Protein AF-A0A482PLZ9-F1 (afdb_monomer_lite)

pLDDT: mean 87.69, std 12.84, range [43.09, 97.81]

Foldseek 3Di:
DFDKDAPDPVLQCVVCALHKRWDKDFDPVQWDQDDPVSNIIGGGPPGDIDTPDIDDNNVPPPRDPVDPPPDD

Sequence (72 aa):
MLPEYTSDLSVADRFSREHYLIVVKVKAKYITRGSVTESGWVIDKTAPVEPLAIIDRTFGMKENISMVNASK

Structure (mmCIF, N/CA/C/O backbone):
data_AF-A0A482PLZ9-F1
#
_entry.id   AF-A0A482PLZ9-F1
#
loop_
_atom_site.group_PDB
_atom_site.id
_atom_site.type_symbol
_atom_site.label_atom_id
_atom_site.label_alt_id
_atom_site.label_comp_id
_atom_site.label_asym_id
_atom_site.label_entity_id
_atom_site.label_seq_id
_atom_site.pdbx_PDB_ins_code
_atom_site.Cartn_x
_atom_site.Cartn_y
_atom_site.Cartn_z
_atom_site.occupancy
_atom_site.B_iso_or_equiv
_atom_site.auth_seq_id
_atom_site.auth_comp_id
_atom_site.auth_asym_id
_atom_site.auth_atom_id
_atom_site.pdbx_PDB_model_num
ATOM 1 N N . MET A 1 1 ? 8.322 -2.669 13.359 1.00 63.56 1 MET A N 1
ATOM 2 C CA . MET A 1 1 ? 7.593 -1.799 12.417 1.00 63.56 1 MET A CA 1
ATOM 3 C C . MET A 1 1 ? 6.263 -2.438 12.034 1.00 63.56 1 MET A C 1
ATOM 5 O O . MET A 1 1 ? 6.223 -3.650 11.799 1.00 63.56 1 MET A O 1
ATOM 9 N N . LEU A 1 2 ? 5.188 -1.648 12.067 1.00 78.75 2 LEU A N 1
ATOM 10 C CA . LEU A 1 2 ? 3.869 -2.007 11.541 1.00 78.75 2 LEU A CA 1
ATOM 11 C C . LEU A 1 2 ? 3.803 -1.615 10.055 1.00 78.75 2 LEU A C 1
ATOM 13 O O . LEU A 1 2 ? 4.468 -0.651 9.683 1.00 78.75 2 LEU A O 1
ATOM 17 N N . PRO A 1 3 ? 3.068 -2.355 9.211 1.00 86.31 3 PRO A N 1
ATOM 18 C CA . PRO A 1 3 ? 2.918 -1.991 7.810 1.00 86.31 3 PRO A CA 1
ATOM 19 C C . PRO A 1 3 ? 2.160 -0.667 7.679 1.00 86.31 3 PRO A C 1
ATOM 21 O O . PRO A 1 3 ? 1.157 -0.432 8.362 1.00 86.31 3 PRO A O 1
ATOM 24 N N . GLU A 1 4 ? 2.653 0.179 6.784 1.00 90.31 4 GLU A N 1
ATOM 25 C CA . GLU A 1 4 ? 2.075 1.478 6.480 1.00 90.31 4 GLU A CA 1
ATOM 26 C C . GLU A 1 4 ? 1.578 1.514 5.034 1.00 90.31 4 GLU A C 1
ATOM 28 O O . GLU A 1 4 ? 2.219 1.004 4.116 1.00 90.31 4 GLU A O 1
ATOM 33 N N . TYR A 1 5 ? 0.396 2.094 4.863 1.00 93.94 5 TYR A N 1
ATOM 34 C CA . TYR A 1 5 ? -0.355 2.180 3.620 1.00 93.94 5 TYR A CA 1
ATOM 35 C C . TYR A 1 5 ? -0.652 3.644 3.319 1.00 93.94 5 TYR A C 1
ATOM 37 O O . TYR A 1 5 ? -0.604 4.491 4.205 1.00 93.94 5 TYR A O 1
ATOM 45 N N . THR A 1 6 ? -1.027 3.952 2.084 1.00 95.25 6 THR A N 1
ATOM 46 C CA . THR A 1 6 ? -1.422 5.306 1.691 1.00 95.25 6 THR A CA 1
ATOM 47 C C . THR A 1 6 ? -2.724 5.271 0.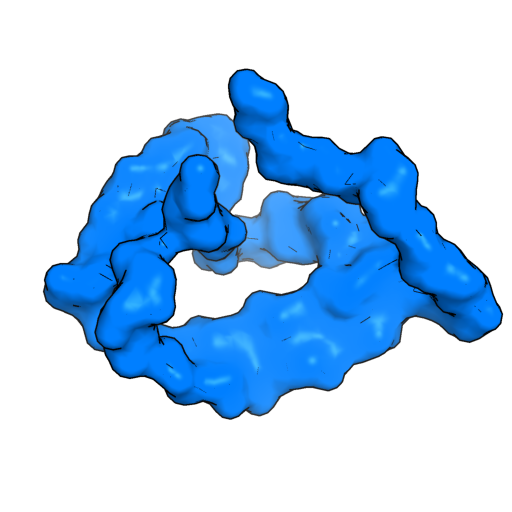905 1.00 95.25 6 THR A C 1
ATOM 49 O O . THR A 1 6 ? -3.012 4.307 0.194 1.00 95.25 6 THR A O 1
ATOM 52 N N . SER A 1 7 ? -3.519 6.329 1.042 1.00 93.50 7 SER A N 1
ATOM 53 C CA . SER A 1 7 ? -4.647 6.610 0.147 1.00 93.50 7 SER A CA 1
ATOM 54 C C . SER A 1 7 ? -4.277 7.597 -0.967 1.00 93.50 7 SER A C 1
ATOM 56 O O . SER A 1 7 ? -5.128 7.929 -1.788 1.00 93.50 7 SER A O 1
ATOM 58 N N . ASP A 1 8 ? -3.039 8.100 -0.981 1.00 95.12 8 ASP A N 1
ATOM 59 C CA . ASP A 1 8 ? -2.540 9.032 -1.987 1.00 95.12 8 ASP A CA 1
ATOM 60 C C . ASP A 1 8 ? -1.943 8.266 -3.176 1.00 95.12 8 ASP A C 1
ATOM 62 O O . ASP A 1 8 ? -1.000 7.484 -3.035 1.00 95.12 8 A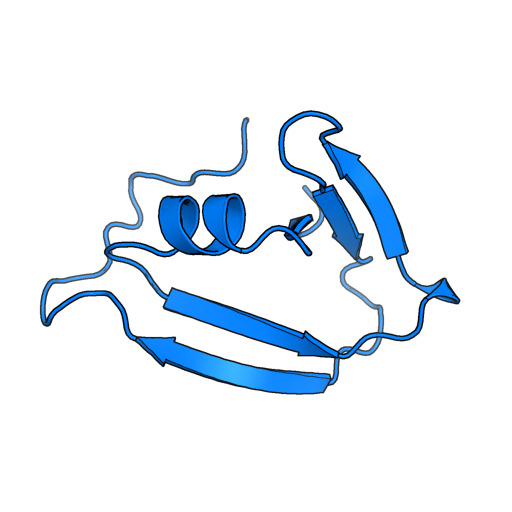SP A O 1
ATOM 66 N N . LEU A 1 9 ? -2.498 8.497 -4.368 1.00 95.62 9 LEU A N 1
ATOM 67 C CA . LEU A 1 9 ? -2.074 7.817 -5.591 1.00 95.62 9 LEU A CA 1
ATOM 68 C C . LEU A 1 9 ? -0.637 8.160 -5.998 1.00 95.62 9 LEU A C 1
ATOM 70 O O . LEU A 1 9 ? 0.049 7.301 -6.541 1.00 95.62 9 LEU A O 1
ATOM 74 N N . SER A 1 10 ? -0.167 9.382 -5.735 1.00 95.50 10 SER A N 1
ATOM 75 C CA . SER A 1 10 ? 1.198 9.801 -6.076 1.00 95.50 10 SER A CA 1
ATOM 76 C C . SER A 1 10 ? 2.234 9.120 -5.182 1.00 95.50 10 SER A C 1
ATOM 78 O O . SER A 1 10 ? 3.296 8.709 -5.649 1.00 95.50 10 SER A O 1
ATOM 80 N N . VAL A 1 11 ? 1.892 8.926 -3.906 1.00 93.88 11 VAL A N 1
ATOM 81 C CA . VAL A 1 11 ? 2.701 8.163 -2.954 1.00 93.88 11 VAL A CA 1
ATOM 82 C C . VAL A 1 11 ? 2.706 6.694 -3.372 1.00 93.88 11 VAL A C 1
ATOM 84 O O . VAL A 1 11 ? 3.776 6.116 -3.552 1.00 93.88 11 VAL A O 1
ATOM 87 N N . ALA A 1 12 ? 1.536 6.101 -3.622 1.00 95.00 12 ALA A N 1
ATOM 88 C CA . ALA A 1 12 ? 1.447 4.721 -4.094 1.00 95.00 12 ALA A CA 1
ATOM 89 C C . ALA A 1 12 ? 2.262 4.504 -5.379 1.00 95.00 12 ALA A C 1
ATOM 91 O O . ALA A 1 12 ? 3.013 3.531 -5.465 1.00 95.00 12 ALA A O 1
ATOM 92 N N . ASP A 1 13 ? 2.172 5.421 -6.348 1.00 94.94 13 ASP A N 1
ATOM 93 C CA . ASP A 1 13 ? 2.936 5.354 -7.592 1.00 94.94 13 ASP A CA 1
ATOM 94 C C . ASP A 1 13 ? 4.446 5.389 -7.336 1.00 94.94 13 ASP A C 1
ATOM 96 O O . ASP A 1 13 ? 5.157 4.497 -7.801 1.00 94.94 13 ASP A O 1
ATOM 100 N N . ARG A 1 14 ? 4.919 6.363 -6.547 1.00 92.75 14 ARG A N 1
ATOM 101 C CA . ARG A 1 14 ? 6.342 6.554 -6.237 1.00 92.75 14 ARG A CA 1
ATOM 102 C C . ARG A 1 14 ? 6.951 5.356 -5.517 1.00 92.75 14 ARG A C 1
ATOM 104 O O . ARG A 1 14 ? 8.042 4.931 -5.875 1.00 92.75 14 ARG A O 1
ATOM 111 N N . PHE A 1 15 ? 6.265 4.831 -4.503 1.00 90.75 15 PHE A N 1
ATOM 112 C CA . PHE A 1 15 ? 6.802 3.775 -3.640 1.00 90.75 15 PHE A CA 1
ATOM 113 C C . PHE A 1 15 ? 6.707 2.374 -4.247 1.00 90.75 15 PHE A C 1
ATOM 115 O O . PHE A 1 15 ? 7.492 1.508 -3.871 1.00 90.75 15 PHE A O 1
ATOM 122 N N . SER A 1 16 ? 5.768 2.144 -5.170 1.00 93.62 16 SER A N 1
ATOM 123 C CA . SER A 1 16 ? 5.614 0.843 -5.836 1.00 93.62 16 SER A CA 1
ATOM 124 C C . SER A 1 16 ? 6.281 0.758 -7.208 1.00 93.62 16 SER A C 1
ATOM 126 O O . SER A 1 16 ? 6.310 -0.317 -7.801 1.00 93.62 16 SER A O 1
ATOM 128 N N . ARG A 1 17 ? 6.792 1.866 -7.755 1.00 93.19 17 ARG A N 1
ATOM 129 C CA . ARG A 1 17 ? 7.521 1.864 -9.029 1.00 93.19 17 ARG A CA 1
ATOM 130 C C . ARG A 1 17 ? 8.758 0.968 -8.918 1.00 93.19 17 ARG A C 1
ATOM 132 O O . ARG A 1 17 ? 9.511 1.123 -7.970 1.00 93.19 17 ARG A O 1
ATOM 139 N N . GLU A 1 18 ? 8.959 0.065 -9.883 1.00 93.19 18 GLU A N 1
ATOM 140 C CA . GLU A 1 18 ? 10.035 -0.953 -9.874 1.00 93.19 18 GLU A CA 1
ATOM 141 C C . GLU A 1 18 ? 9.891 -2.021 -8.764 1.00 93.19 18 GLU A C 1
ATOM 143 O O . GLU A 1 18 ? 10.793 -2.829 -8.544 1.00 93.19 18 GLU A O 1
ATOM 148 N N . HIS A 1 19 ? 8.720 -2.080 -8.119 1.00 93.44 19 HIS A N 1
ATOM 149 C CA . HIS A 1 19 ? 8.354 -3.026 -7.060 1.00 93.44 19 HIS A CA 1
ATOM 150 C C . HIS A 1 19 ? 6.934 -3.584 -7.290 1.00 93.44 19 HIS A C 1
ATOM 152 O O . HIS A 1 19 ? 6.395 -3.524 -8.394 1.00 93.44 19 HIS A O 1
ATOM 158 N N . TYR A 1 20 ? 6.305 -4.132 -6.248 1.00 94.12 20 TYR A N 1
ATOM 159 C CA . TYR A 1 20 ? 4.890 -4.498 -6.261 1.00 94.12 20 TYR A CA 1
ATOM 160 C C . TYR A 1 20 ? 4.014 -3.384 -5.680 1.00 94.12 20 TYR A C 1
ATOM 162 O O . TYR A 1 20 ? 4.361 -2.751 -4.682 1.00 94.12 20 TYR A O 1
ATOM 170 N N . LEU A 1 21 ? 2.829 -3.193 -6.261 1.00 95.69 21 LEU A N 1
ATOM 171 C CA . LEU A 1 21 ? 1.737 -2.442 -5.642 1.00 95.69 21 LEU A CA 1
ATOM 172 C C . LEU A 1 21 ? 0.709 -3.427 -5.082 1.00 95.69 21 LEU A C 1
ATOM 174 O O . LEU A 1 21 ? 0.161 -4.247 -5.819 1.00 95.69 21 LEU A O 1
ATOM 178 N N . ILE A 1 22 ? 0.422 -3.318 -3.786 1.00 95.62 22 ILE A N 1
ATOM 179 C CA . ILE A 1 22 ? -0.611 -4.109 -3.114 1.00 95.62 22 ILE A CA 1
ATOM 180 C C . ILE A 1 22 ? -1.765 -3.184 -2.741 1.00 95.62 22 ILE A C 1
ATOM 182 O O . ILE A 1 22 ? -1.572 -2.188 -2.045 1.00 95.62 22 ILE A O 1
ATOM 186 N N . VAL A 1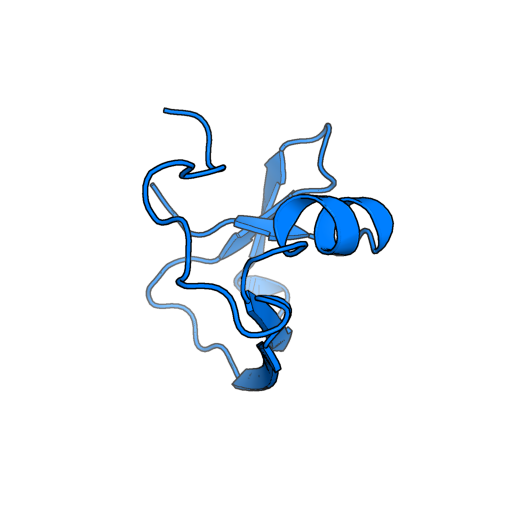 23 ? -2.973 -3.533 -3.180 1.00 96.81 23 VAL A N 1
ATOM 187 C CA . VAL A 1 23 ? -4.204 -2.823 -2.819 1.00 96.81 23 VAL A CA 1
ATOM 188 C C . VAL A 1 23 ? -4.990 -3.694 -1.855 1.00 96.81 23 VAL A C 1
ATOM 190 O O . VAL A 1 23 ? -5.289 -4.851 -2.153 1.00 96.81 23 VAL A O 1
ATOM 193 N N . VAL A 1 24 ? -5.338 -3.133 -0.701 1.00 96.44 24 VAL A N 1
ATOM 194 C CA . VAL A 1 24 ? -6.089 -3.831 0.344 1.00 96.44 24 VAL A CA 1
ATOM 195 C C . VAL A 1 24 ? -7.361 -3.079 0.690 1.00 96.44 24 VAL A C 1
ATOM 197 O O . VAL A 1 24 ? -7.438 -1.855 0.588 1.00 96.44 24 VAL A O 1
ATOM 200 N N . LYS A 1 25 ? -8.352 -3.822 1.165 1.00 96.44 25 LYS A N 1
ATOM 201 C CA . LYS A 1 25 ? -9.539 -3.298 1.824 1.00 96.44 25 LYS A CA 1
ATOM 202 C C . LYS A 1 25 ? -9.500 -3.688 3.291 1.00 96.44 25 LYS A C 1
ATOM 204 O O . LYS A 1 25 ? -9.259 -4.839 3.649 1.00 96.44 25 LYS A O 1
ATOM 209 N N . VAL A 1 26 ? -9.743 -2.710 4.152 1.00 95.75 26 VAL A N 1
ATOM 210 C CA . VAL A 1 26 ? -9.694 -2.864 5.607 1.00 95.75 26 VAL A CA 1
ATOM 211 C C . VAL A 1 26 ? -10.822 -2.055 6.239 1.00 95.75 26 VAL A C 1
ATOM 213 O O . VAL A 1 26 ? -11.246 -1.030 5.703 1.00 95.75 26 VAL A O 1
ATOM 216 N N . LYS A 1 27 ? -11.349 -2.509 7.382 1.00 95.25 27 LYS A N 1
ATOM 217 C CA . LYS A 1 27 ? -12.335 -1.717 8.135 1.00 95.25 27 LYS A CA 1
ATOM 218 C C . LYS A 1 27 ? -11.633 -0.545 8.820 1.00 95.25 27 LYS A C 1
ATOM 220 O O . LYS A 1 27 ? -10.605 -0.742 9.459 1.00 95.25 27 LYS A O 1
ATOM 225 N N . ALA A 1 28 ? -12.254 0.634 8.796 1.00 92.75 28 ALA A N 1
ATOM 226 C CA . ALA A 1 28 ? -11.694 1.859 9.377 1.00 92.75 28 ALA A CA 1
ATOM 227 C C . ALA A 1 28 ? -11.316 1.743 10.871 1.00 92.75 28 ALA A C 1
ATOM 229 O O . ALA A 1 28 ? -10.402 2.408 11.335 1.00 92.75 28 ALA A O 1
ATOM 230 N N . LYS A 1 29 ? -11.967 0.853 11.631 1.00 93.94 29 LYS A N 1
ATOM 231 C CA . LYS A 1 29 ? -11.626 0.604 13.044 1.00 93.94 29 LYS A CA 1
ATOM 232 C C . LYS A 1 29 ? -10.250 -0.044 13.273 1.00 93.94 29 LYS A C 1
ATOM 234 O O . LYS A 1 29 ? -9.854 -0.194 14.421 1.00 93.94 29 LYS A O 1
ATOM 239 N N . TYR A 1 30 ? -9.574 -0.486 12.212 1.00 93.81 30 TYR A N 1
ATOM 240 C CA . TYR A 1 30 ? -8.260 -1.130 12.276 1.00 93.81 30 TYR A CA 1
ATOM 241 C C . TYR A 1 30 ? -7.116 -0.249 11.748 1.00 93.81 30 TYR A C 1
ATOM 243 O O . TYR A 1 30 ? -5.985 -0.728 11.694 1.00 93.81 30 TYR A O 1
ATOM 251 N N . ILE A 1 31 ? -7.392 0.997 11.337 1.00 92.44 31 ILE A N 1
ATOM 252 C CA . ILE A 1 31 ? -6.369 1.935 10.852 1.00 92.44 31 ILE A CA 1
ATOM 253 C C . ILE A 1 31 ? -6.108 3.038 11.875 1.00 92.44 31 ILE A C 1
ATOM 255 O O . ILE A 1 31 ? -7.035 3.599 12.458 1.00 92.44 31 ILE A O 1
ATOM 259 N N . THR A 1 32 ? -4.837 3.395 12.018 1.00 93.31 32 THR A N 1
ATOM 260 C CA . THR A 1 32 ? -4.382 4.577 12.757 1.00 93.31 32 THR A CA 1
ATOM 261 C C . THR A 1 32 ? -3.620 5.482 11.799 1.00 93.31 32 THR A C 1
ATOM 263 O O . THR A 1 32 ? -3.015 5.003 10.839 1.00 93.31 32 THR A O 1
ATOM 266 N N . ARG A 1 33 ? -3.647 6.799 12.021 1.00 91.69 33 ARG A N 1
ATOM 267 C CA . ARG A 1 33 ? -2.827 7.721 11.225 1.00 91.69 33 ARG A CA 1
ATOM 268 C C . ARG A 1 33 ? -1.342 7.390 11.381 1.00 91.69 33 ARG A C 1
ATOM 270 O O . ARG A 1 33 ? -0.866 7.227 12.502 1.00 91.69 33 ARG A O 1
ATOM 277 N N . GLY A 1 34 ? -0.656 7.285 10.248 1.00 89.31 34 GLY A N 1
ATOM 278 C CA . GLY A 1 34 ? 0.794 7.155 10.161 1.00 89.31 34 GLY A CA 1
ATOM 279 C C . GLY A 1 34 ? 1.450 8.486 9.797 1.00 89.31 34 GLY A C 1
ATOM 280 O O . GLY A 1 34 ? 1.059 9.544 10.294 1.00 89.31 34 GLY A O 1
ATOM 281 N N . SER A 1 35 ? 2.432 8.419 8.907 1.00 83.06 35 SER A N 1
ATOM 282 C CA . SER A 1 35 ? 3.147 9.532 8.298 1.00 83.06 35 SER A CA 1
ATOM 283 C C . SER A 1 35 ? 2.200 10.601 7.758 1.00 83.06 35 SER A C 1
ATOM 285 O O . SER A 1 35 ? 1.353 10.355 6.899 1.00 83.06 35 SER A O 1
ATOM 287 N N . VAL A 1 36 ? 2.366 11.834 8.235 1.00 81.38 36 VAL A N 1
ATOM 288 C CA . VAL A 1 36 ? 1.601 12.984 7.733 1.00 81.38 36 VAL A CA 1
ATOM 289 C C . VAL A 1 36 ? 2.037 13.342 6.310 1.00 81.38 36 VAL A C 1
ATOM 291 O O . VAL A 1 36 ? 1.197 13.690 5.485 1.00 81.38 36 VAL A O 1
ATOM 294 N N . THR A 1 37 ? 3.331 13.226 6.004 1.00 81.69 37 THR A N 1
ATOM 295 C CA . THR A 1 37 ? 3.905 13.605 4.705 1.00 81.69 37 THR A CA 1
ATOM 296 C C . THR A 1 37 ? 3.522 12.655 3.576 1.00 81.69 37 THR A C 1
ATOM 298 O O . THR A 1 37 ? 3.445 13.082 2.429 1.00 81.69 37 THR A O 1
ATOM 301 N N . GLU A 1 38 ? 3.265 11.382 3.882 1.00 83.12 38 GLU A N 1
ATOM 302 C CA . GLU A 1 38 ? 2.921 10.352 2.887 1.00 83.12 38 GLU A CA 1
ATOM 303 C C . GLU A 1 38 ? 1.441 9.951 2.921 1.00 83.12 38 GLU A C 1
ATOM 305 O O . GLU A 1 38 ? 1.043 8.958 2.305 1.00 83.12 38 GLU A O 1
ATOM 310 N N . SER A 1 39 ? 0.605 10.724 3.625 1.00 85.50 39 SER A N 1
ATOM 311 C CA . SER A 1 39 ? -0.811 10.396 3.844 1.00 85.50 39 SER A CA 1
ATOM 312 C C . SER A 1 39 ? -0.995 8.971 4.386 1.00 85.50 39 SER A C 1
ATOM 314 O O . SER A 1 39 ? -1.867 8.217 3.944 1.00 85.50 39 SER A O 1
ATOM 316 N N . GLY A 1 40 ? -0.139 8.618 5.340 1.00 89.56 40 GLY A N 1
ATOM 317 C CA . GLY A 1 40 ? 0.052 7.286 5.874 1.00 89.56 40 GLY A CA 1
ATOM 318 C C . GLY A 1 40 ? -1.083 6.792 6.765 1.00 89.56 40 GLY A C 1
ATOM 319 O O . GLY A 1 40 ? -1.699 7.538 7.542 1.00 89.56 40 GLY A O 1
ATOM 320 N N . TRP A 1 41 ? -1.326 5.491 6.672 1.00 93.38 41 TRP A N 1
ATOM 321 C CA . TRP A 1 41 ? -2.250 4.716 7.483 1.00 93.38 41 TRP A CA 1
ATOM 322 C C . TRP A 1 41 ? -1.555 3.445 7.950 1.00 93.38 41 TRP A C 1
ATOM 324 O O . TRP A 1 41 ? -1.150 2.611 7.145 1.00 93.38 41 TRP A O 1
ATOM 334 N N . VAL A 1 42 ? -1.447 3.277 9.259 1.00 93.94 42 VAL A N 1
ATOM 335 C CA . VAL A 1 42 ? -0.868 2.084 9.869 1.00 93.94 42 VAL A CA 1
ATOM 336 C C . VAL A 1 42 ? -1.980 1.079 10.136 1.00 93.94 42 VAL A C 1
ATOM 338 O O 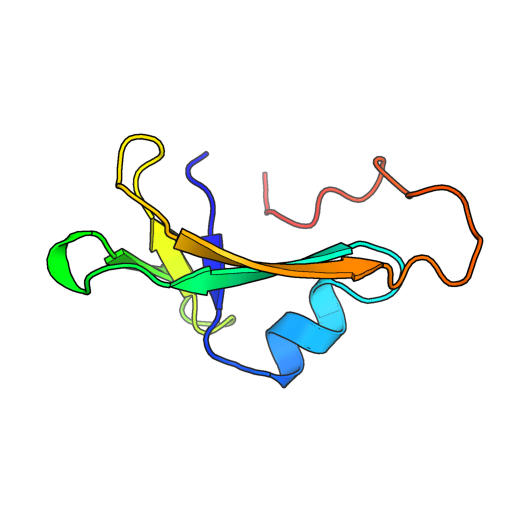. VAL A 1 42 ? -2.996 1.428 10.742 1.00 93.94 42 VAL A O 1
ATOM 341 N N . ILE A 1 43 ? -1.777 -0.164 9.700 1.00 93.00 43 ILE A N 1
ATOM 342 C CA . ILE A 1 43 ? -2.668 -1.295 9.986 1.00 93.00 43 ILE A CA 1
ATOM 343 C C . ILE A 1 43 ? -1.951 -2.237 10.955 1.00 93.00 43 ILE A C 1
ATOM 345 O O . ILE A 1 43 ? -0.784 -2.580 10.751 1.00 93.00 43 ILE A O 1
ATOM 349 N N . ASP A 1 44 ? -2.637 -2.671 12.015 1.00 87.19 44 ASP A N 1
ATOM 350 C CA . ASP A 1 44 ? -2.095 -3.708 12.895 1.00 87.19 44 ASP A CA 1
ATOM 351 C C . ASP A 1 44 ? -1.881 -5.018 12.119 1.00 87.19 44 ASP A C 1
ATOM 353 O O . ASP A 1 44 ? -2.723 -5.422 11.320 1.00 87.19 44 ASP A O 1
ATOM 357 N N . LYS A 1 45 ? -0.775 -5.725 12.370 1.00 85.88 45 LYS A N 1
ATOM 358 C CA . LYS A 1 45 ? -0.433 -6.962 11.641 1.00 85.88 45 LYS A CA 1
ATOM 359 C C . LYS A 1 45 ? -1.468 -8.079 11.793 1.00 85.88 45 LYS A C 1
ATOM 361 O O . LYS A 1 45 ? -1.503 -8.984 10.967 1.00 85.88 45 LYS A O 1
ATOM 366 N N . THR A 1 46 ? -2.266 -8.040 12.855 1.00 89.75 46 THR A N 1
ATOM 367 C CA . THR A 1 46 ? -3.324 -9.016 13.140 1.00 89.75 46 THR A CA 1
ATOM 368 C C . THR A 1 46 ? -4.690 -8.585 12.610 1.00 89.75 46 THR A C 1
ATOM 370 O O . THR A 1 46 ? -5.647 -9.360 12.672 1.00 89.75 46 THR A O 1
ATOM 373 N N . ALA A 1 47 ? -4.811 -7.361 12.083 1.00 92.50 47 ALA A N 1
ATOM 374 C CA . ALA A 1 47 ? -6.067 -6.872 11.546 1.00 92.50 47 ALA A CA 1
ATOM 375 C C . ALA A 1 47 ? -6.469 -7.655 10.284 1.00 92.50 47 ALA A C 1
ATOM 377 O O . ALA A 1 47 ? -5.631 -7.918 9.418 1.00 92.50 47 ALA A O 1
ATOM 378 N N . PRO A 1 48 ? -7.762 -7.991 10.126 1.00 94.75 48 PRO A N 1
ATOM 379 C CA . PRO A 1 48 ? -8.232 -8.641 8.916 1.00 94.75 48 PRO A CA 1
ATOM 380 C C . PRO A 1 48 ? -8.174 -7.657 7.742 1.00 94.75 48 PRO A C 1
ATOM 382 O O . PRO A 1 48 ? -8.866 -6.632 7.742 1.00 94.75 48 PRO A O 1
ATOM 385 N N . VAL A 1 49 ? -7.374 -8.003 6.735 1.00 94.69 49 VAL A N 1
ATOM 386 C CA . VAL A 1 49 ? -7.268 -7.289 5.459 1.00 94.69 49 VAL A CA 1
ATOM 387 C C . VAL A 1 49 ? -7.752 -8.182 4.321 1.00 94.69 49 VAL A C 1
ATOM 389 O O . VAL A 1 49 ? -7.453 -9.373 4.274 1.00 94.69 49 VAL A O 1
ATOM 392 N N . GLU A 1 50 ? -8.518 -7.604 3.406 1.00 96.69 50 GLU A N 1
ATOM 393 C CA . GLU A 1 50 ? -8.959 -8.248 2.170 1.00 96.69 50 GLU A CA 1
ATOM 394 C C . GLU A 1 50 ? -8.030 -7.771 1.038 1.00 96.69 50 GLU A C 1
ATOM 396 O O . GLU A 1 50 ? -8.054 -6.580 0.712 1.00 96.69 50 GLU A O 1
ATOM 401 N N . PRO A 1 51 ? -7.172 -8.633 0.459 1.00 94.75 51 PRO A N 1
ATOM 402 C CA . PRO A 1 51 ? -6.349 -8.250 -0.682 1.00 94.75 51 PRO A CA 1
ATOM 403 C C . PRO A 1 51 ? -7.242 -8.075 -1.913 1.00 94.75 51 PRO A C 1
ATOM 405 O O . PRO A 1 51 ? -7.945 -8.999 -2.313 1.00 94.75 51 PRO A O 1
ATOM 408 N N . LEU A 1 52 ? -7.216 -6.885 -2.509 1.00 97.81 52 LEU A N 1
ATOM 409 C CA . LEU A 1 52 ? -7.993 -6.570 -3.709 1.00 97.81 52 LEU A CA 1
ATOM 410 C C . LEU A 1 52 ? -7.177 -6.756 -4.988 1.00 97.81 52 LEU A C 1
ATOM 412 O O . LEU A 1 52 ? -7.719 -7.184 -6.002 1.00 97.81 52 LEU A O 1
ATOM 416 N N . ALA A 1 53 ? -5.888 -6.412 -4.952 1.00 97.31 53 ALA A N 1
ATOM 417 C CA . ALA A 1 53 ? -5.001 -6.550 -6.099 1.00 97.31 53 ALA A CA 1
ATOM 418 C C . ALA A 1 53 ? -3.534 -6.668 -5.675 1.00 97.31 53 ALA A C 1
ATOM 420 O O . ALA A 1 53 ? -3.108 -6.072 -4.682 1.00 97.31 53 ALA A O 1
ATOM 421 N N . ILE A 1 54 ? -2.768 -7.393 -6.489 1.00 96.69 54 ILE A N 1
ATOM 422 C CA . ILE A 1 54 ? -1.306 -7.408 -6.489 1.00 96.69 54 ILE A CA 1
ATOM 423 C C . ILE A 1 54 ? -0.886 -7.072 -7.915 1.00 96.69 54 ILE A C 1
ATOM 425 O O . ILE A 1 54 ? -1.261 -7.774 -8.853 1.00 96.69 54 ILE A O 1
ATOM 429 N N . ILE A 1 55 ? -0.159 -5.974 -8.080 1.00 96.75 55 ILE A N 1
ATOM 430 C CA . ILE A 1 55 ? 0.261 -5.470 -9.385 1.00 96.75 55 ILE A CA 1
ATOM 431 C C . ILE A 1 55 ? 1.784 -5.519 -9.421 1.00 96.75 55 ILE A C 1
ATOM 433 O O . ILE A 1 55 ? 2.448 -4.836 -8.640 1.00 96.75 55 ILE A O 1
ATOM 437 N N . ASP A 1 56 ? 2.321 -6.328 -10.329 1.00 95.44 56 ASP A N 1
ATOM 438 C CA . ASP A 1 56 ? 3.750 -6.368 -10.623 1.00 95.44 56 ASP A CA 1
ATOM 439 C C . ASP A 1 56 ? 4.138 -5.117 -11.424 1.00 95.44 56 ASP A C 1
ATOM 441 O O . ASP A 1 56 ? 3.666 -4.900 -12.544 1.00 95.44 56 ASP A O 1
ATOM 445 N N . ARG A 1 57 ? 4.981 -4.270 -10.827 1.00 95.25 57 ARG A N 1
ATOM 446 C CA . ARG A 1 57 ? 5.562 -3.082 -11.462 1.00 95.25 57 ARG A CA 1
ATOM 447 C C . ARG A 1 57 ? 7.087 -3.166 -11.510 1.00 95.25 57 ARG A C 1
ATOM 449 O O . ARG A 1 57 ? 7.745 -2.134 -11.595 1.00 95.25 57 ARG A O 1
ATOM 456 N N . THR A 1 58 ? 7.651 -4.375 -11.486 1.00 94.69 58 THR A N 1
ATOM 457 C CA . THR A 1 58 ? 9.098 -4.623 -11.617 1.00 94.69 58 THR A CA 1
ATOM 458 C C . THR A 1 58 ? 9.609 -4.412 -13.042 1.00 94.69 58 THR A C 1
ATOM 460 O O . THR A 1 58 ? 10.815 -4.369 -13.272 1.00 94.69 58 THR A O 1
ATOM 463 N N . PHE A 1 59 ? 8.700 -4.295 -14.017 1.00 92.38 59 PHE A N 1
ATOM 464 C CA . PHE A 1 59 ? 9.020 -4.148 -15.440 1.00 92.38 59 PHE A CA 1
ATOM 465 C C . PHE A 1 59 ? 9.920 -5.279 -15.980 1.00 92.38 59 PHE A C 1
ATOM 467 O O . PHE A 1 59 ? 10.725 -5.062 -16.884 1.00 92.38 59 PHE A O 1
ATOM 474 N N . GLY A 1 60 ? 9.790 -6.491 -15.424 1.00 93.31 60 GLY A N 1
ATOM 475 C CA . GLY A 1 60 ? 10.588 -7.663 -15.806 1.00 93.31 60 GLY A CA 1
ATOM 476 C C . GLY A 1 60 ? 11.983 -7.716 -15.173 1.00 93.31 60 GLY A C 1
ATOM 477 O O . GLY A 1 60 ? 12.754 -8.629 -15.473 1.00 93.31 60 GLY A O 1
ATOM 478 N N . MET A 1 61 ? 12.315 -6.765 -14.296 1.00 90.81 61 MET A N 1
ATOM 479 C CA . MET A 1 61 ? 13.560 -6.753 -13.530 1.00 90.81 61 MET A CA 1
ATOM 480 C C . MET A 1 61 ? 13.409 -7.549 -12.229 1.00 90.81 61 MET A C 1
ATOM 482 O O . MET A 1 61 ? 12.308 -7.788 -11.738 1.00 90.81 61 MET A O 1
ATOM 486 N N . LYS A 1 62 ? 14.532 -7.966 -11.633 1.00 87.94 62 LYS A N 1
ATOM 487 C CA . LYS A 1 62 ? 14.501 -8.554 -10.286 1.00 87.94 62 LYS A CA 1
ATOM 488 C C . LYS A 1 62 ? 14.087 -7.493 -9.272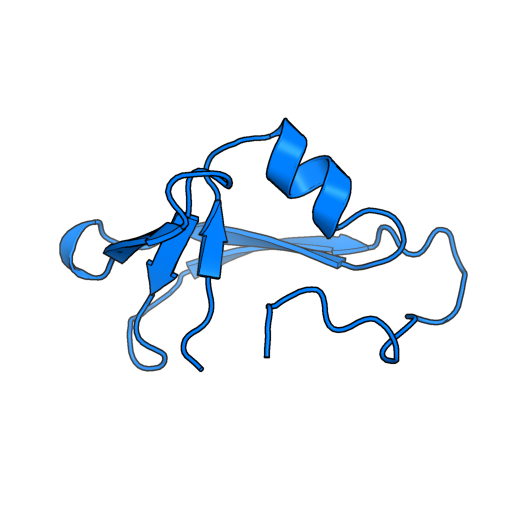 1.00 87.94 62 LYS A C 1
ATOM 490 O O . LYS A 1 62 ? 14.593 -6.375 -9.318 1.00 87.94 62 LYS A O 1
ATOM 495 N N . GLU A 1 63 ? 13.232 -7.878 -8.330 1.00 85.06 63 GLU A N 1
ATOM 496 C CA . GLU A 1 63 ? 12.810 -6.999 -7.244 1.00 85.06 63 GLU A CA 1
ATOM 497 C C . GLU A 1 63 ? 14.019 -6.511 -6.436 1.00 85.06 63 GLU A C 1
ATOM 499 O O . GLU A 1 63 ? 14.816 -7.299 -5.913 1.00 85.06 63 GLU A O 1
ATOM 504 N N . ASN A 1 64 ? 14.157 -5.189 -6.333 1.00 75.94 64 ASN A N 1
ATOM 505 C CA . ASN A 1 64 ? 15.239 -4.578 -5.581 1.00 75.94 64 ASN A CA 1
ATOM 506 C C . ASN A 1 64 ? 14.901 -4.525 -4.083 1.00 75.94 64 ASN A C 1
ATOM 508 O O . ASN A 1 64 ? 14.474 -3.502 -3.555 1.00 75.94 64 ASN A O 1
ATOM 512 N N . ILE A 1 65 ? 15.151 -5.625 -3.376 1.00 75.88 65 ILE A N 1
ATOM 513 C CA . ILE A 1 65 ? 14.933 -5.732 -1.922 1.00 75.88 65 ILE A CA 1
ATOM 514 C C . ILE A 1 65 ? 15.938 -4.928 -1.074 1.00 75.88 65 ILE A C 1
ATOM 516 O O . ILE A 1 65 ? 15.819 -4.895 0.150 1.00 75.88 65 ILE A O 1
ATOM 520 N N . SER A 1 66 ? 16.945 -4.300 -1.694 1.00 67.44 66 SER A N 1
ATOM 521 C CA . SER A 1 66 ? 17.947 -3.501 -0.974 1.00 67.44 66 SER A CA 1
ATOM 522 C C . SER A 1 66 ? 17.451 -2.093 -0.620 1.00 67.44 66 SER A C 1
ATOM 524 O O . SER A 1 66 ? 17.954 -1.484 0.324 1.00 67.44 66 SER A O 1
ATOM 526 N N . MET A 1 67 ? 16.420 -1.604 -1.320 1.00 56.94 67 MET A N 1
ATOM 527 C CA . MET A 1 67 ? 15.718 -0.357 -1.015 1.00 56.94 67 MET A CA 1
ATOM 528 C C . MET A 1 67 ? 14.422 -0.655 -0.257 1.00 56.94 67 MET A C 1
ATOM 530 O O . MET A 1 67 ? 13.329 -0.651 -0.814 1.00 56.94 67 MET A O 1
ATOM 534 N N . VAL A 1 68 ? 14.532 -0.920 1.044 1.00 57.44 68 VAL A N 1
ATOM 535 C CA . VAL A 1 68 ? 13.357 -0.909 1.925 1.00 57.44 68 VAL A CA 1
ATOM 536 C C . VAL A 1 68 ? 12.955 0.541 2.185 1.00 57.44 68 VAL A C 1
ATOM 538 O O . VAL A 1 68 ? 13.600 1.260 2.941 1.00 57.44 68 VAL A O 1
ATOM 541 N N . ASN A 1 69 ? 11.883 0.972 1.523 1.00 54.56 69 ASN A N 1
ATOM 542 C CA . ASN A 1 69 ? 11.385 2.348 1.547 1.00 54.56 69 ASN A CA 1
ATOM 543 C C . ASN A 1 69 ? 10.646 2.749 2.843 1.00 54.56 69 ASN A C 1
ATOM 545 O O . ASN A 1 69 ? 10.122 3.856 2.927 1.00 54.56 69 ASN A O 1
ATOM 549 N N . ALA A 1 70 ? 10.594 1.886 3.858 1.00 51.38 70 ALA A N 1
ATOM 550 C CA . ALA A 1 70 ? 10.066 2.258 5.165 1.00 51.38 70 ALA A CA 1
ATOM 551 C C . ALA A 1 70 ? 11.233 2.708 6.057 1.00 51.38 70 ALA A C 1
ATOM 553 O O . ALA A 1 70 ? 12.116 1.911 6.378 1.00 51.38 70 ALA A O 1
ATOM 554 N N . SER A 1 71 ? 11.260 3.997 6.399 1.00 43.09 71 SER A N 1
ATOM 555 C CA . SER A 1 71 ? 12.270 4.651 7.245 1.00 43.09 71 SER A CA 1
ATOM 556 C C . SER A 1 71 ? 12.650 3.806 8.468 1.00 43.09 71 SER A C 1
ATOM 558 O O . SER A 1 71 ? 11.762 3.389 9.203 1.00 43.09 71 SER A O 1
ATOM 560 N N . LYS A 1 72 ? 13.956 3.564 8.666 1.00 44.81 72 LYS A N 1
ATOM 561 C CA . LYS A 1 72 ? 14.524 2.853 9.830 1.00 44.81 72 LYS A CA 1
ATOM 562 C C . LYS A 1 72 ? 13.986 3.359 11.167 1.00 44.81 72 LYS A C 1
ATOM 564 O O . LYS A 1 72 ? 13.924 4.596 11.333 1.00 4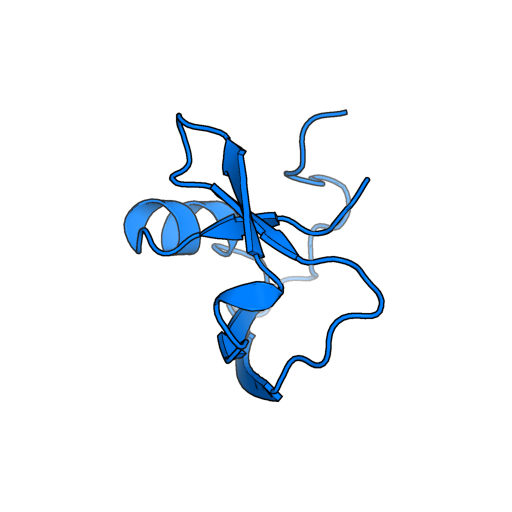4.81 72 LYS A O 1
#

InterPro domains:
  IPR031886 Domain of unknown function DUF4765 [PF15962] (2-71)

Radius of gyration: 12.6 Å; chains: 1; bounding box: 30×23×29 Å

Organism: Citrobacter rodentium (NCBI:txid67825)

Secondary structure (DSSP, 8-state):
---EEES-HHHHHHHHTTSEEEEEEE-GGGEEE--TTTTEEEE-TTS-EEEEEEEE-STTSPP-TT---S--